Protein AF-A0AAV1YJU7-F1 (afdb_monomer)

Secondary structure (DSSP, 8-state):
-PPPPTT--HHHHHHHHHHHHHHHHHHH-GGG--EEEE-SSBTTTTSBPPPTTHHHHHHHHHHHTTPEEEE-----

Foldseek 3Di:
DPDDDVPDALVNVLLVVLVVVLVVCVVVDLVVAAADEDECFDAVVPRHHRGPCNVVSNVVSCVVSVHYYHHDPPHD

pLDDT: mean 92.05, std 11.19, range [48.75, 98.69]

Nearest PDB structures (foldseek):
  5ghg-assembly1_B  TM=9.811E-01  e=1.211E-08  Brucella anthropi ATCC 49188
  5ghg-assembly1_A  TM=9.799E-01  e=1.692E-08  Brucella anthropi ATCC 49188
  5ghf-assembly1_A  TM=9.802E-01  e=2.702E-08  Brucella anthropi ATCC 49188
  6tb1-assembly1_A  TM=9.863E-01  e=1.259E-07  Pseudomonas sp.
  6tb0-assembly1_A  TM=9.842E-01  e=1.439E-07  Pseudomonas sp.

Radius of gyration: 13.07 Å; Cα contacts (8 Å, |Δi|>4): 73; chains: 1; bounding box: 27×25×33 Å

Mean predicted aligned error: 4.07 Å

InterPro domains:
  IPR005814 Aminotransferase class-III [PF00202] (8-74)
  IPR015421 Pyridoxal phosphate-dependent transferase, major domain [G3DSA:3.40.640.10] (6-75)
  IPR015424 Pyridoxal phosphate-dependent transferase [SSF53383] (7-75)

Organism: Lupinus luteus (NCBI:txid3873)

Sequence (76 aa):
MLKNIAGETEEEYSTRLANNLEELIVKEGPDTIAAFIAEPVTGAGGVIPPPATYFEKIQAVLKKYDILFVADEVFP

Solvent-accessible surface area (backbone atoms only — not comparable to full-atom values): 4613 Å² total; per-residue (Å²): 130,87,74,81,58,93,89,61,48,49,54,57,49,24,50,52,53,32,50,52,50,48,53,49,39,62,71,71,37,49,94,73,51,70,65,48,77,46,52,81,48,36,51,97,82,69,65,42,71,66,50,52,65,29,69,63,44,42,50,56,52,31,60,75,59,74,28,42,81,42,77,46,80,82,79,126

Structure (mmCIF, N/CA/C/O backbone):
data_AF-A0AAV1YJU7-F1
#
_entry.id   AF-A0AAV1YJU7-F1
#
loop_
_atom_site.group_PDB
_atom_site.id
_atom_site.type_symbol
_atom_site.label_atom_id
_atom_site.label_alt_id
_atom_site.label_comp_id
_atom_site.label_asym_id
_atom_site.label_entity_id
_atom_site.label_seq_id
_atom_site.pdbx_PDB_ins_code
_atom_site.Cartn_x
_atom_site.Cartn_y
_atom_site.Cartn_z
_atom_site.occupancy
_atom_site.B_iso_or_equiv
_atom_site.auth_seq_id
_atom_site.auth_comp_id
_atom_site.auth_asym_id
_atom_site.auth_atom_id
_atom_site.pdbx_PDB_model_num
ATOM 1 N N . MET A 1 1 ? -4.108 11.154 -11.645 1.00 48.75 1 MET A N 1
ATOM 2 C CA . MET A 1 1 ? -2.826 10.431 -11.514 1.00 48.75 1 MET A CA 1
ATOM 3 C C . MET A 1 1 ? -1.782 11.400 -10.994 1.00 48.75 1 MET A C 1
ATOM 5 O O . MET A 1 1 ? -1.680 12.498 -11.536 1.00 48.75 1 MET A O 1
ATOM 9 N N . LEU A 1 2 ? -1.067 11.041 -9.926 1.00 55.00 2 LEU A N 1
ATOM 10 C CA . LEU A 1 2 ? 0.085 11.817 -9.470 1.00 55.00 2 LEU A CA 1
ATOM 11 C C . LEU A 1 2 ? 1.125 11.782 -10.595 1.00 55.00 2 LEU A C 1
ATOM 13 O O . LEU A 1 2 ? 1.500 10.707 -11.045 1.00 55.00 2 LEU A O 1
ATOM 17 N N . LYS A 1 3 ? 1.521 12.948 -11.110 1.00 60.28 3 LYS A N 1
ATOM 18 C CA . LYS A 1 3 ? 2.589 13.019 -12.112 1.00 60.28 3 LYS A CA 1
ATOM 19 C C . LYS A 1 3 ? 3.898 12.615 -11.431 1.00 60.28 3 LYS A C 1
ATOM 21 O O . LYS A 1 3 ? 4.155 13.077 -10.320 1.00 60.28 3 LYS A O 1
ATOM 26 N N . ASN A 1 4 ? 4.693 11.769 -12.083 1.00 65.19 4 ASN A N 1
ATOM 27 C CA . ASN A 1 4 ? 6.044 11.455 -11.619 1.00 65.19 4 ASN A CA 1
ATOM 28 C C . ASN A 1 4 ? 6.830 12.757 -11.453 1.00 65.19 4 ASN A C 1
ATOM 30 O O . ASN A 1 4 ? 6.740 13.657 -12.298 1.00 65.19 4 ASN A O 1
ATOM 34 N N . ILE A 1 5 ? 7.572 12.865 -10.354 1.00 84.31 5 ILE A N 1
ATOM 35 C CA . ILE A 1 5 ? 8.499 13.978 -10.165 1.00 84.31 5 ILE A CA 1
ATOM 36 C C . ILE A 1 5 ? 9.670 13.748 -11.131 1.00 84.31 5 ILE A C 1
ATOM 38 O O . ILE A 1 5 ? 10.106 12.617 -11.341 1.00 84.31 5 ILE A O 1
ATOM 42 N N . ALA A 1 6 ? 10.155 14.805 -11.785 1.00 84.06 6 ALA A N 1
ATOM 43 C CA . ALA A 1 6 ? 11.242 14.669 -12.751 1.00 84.06 6 ALA A CA 1
ATOM 44 C C . ALA A 1 6 ? 12.503 14.104 -12.069 1.00 84.06 6 ALA A C 1
ATOM 46 O O . ALA A 1 6 ? 13.014 14.709 -11.130 1.00 84.06 6 ALA A O 1
ATOM 47 N N . GLY A 1 7 ? 12.995 12.962 -12.560 1.00 88.44 7 GLY A N 1
ATOM 48 C CA . GLY A 1 7 ? 14.165 12.263 -12.014 1.00 88.44 7 GLY A CA 1
ATOM 49 C C . GLY A 1 7 ? 13.869 11.238 -10.912 1.00 88.44 7 GLY A C 1
ATOM 50 O O . GLY A 1 7 ? 14.803 10.594 -10.454 1.00 88.44 7 GLY A O 1
ATOM 51 N N . GLU A 1 8 ? 12.607 11.065 -10.513 1.00 93.06 8 GLU A N 1
ATOM 52 C CA . GLU A 1 8 ? 12.189 10.062 -9.524 1.00 93.06 8 GLU A CA 1
ATOM 53 C C . GLU A 1 8 ? 12.266 8.643 -10.110 1.00 93.06 8 GLU A C 1
ATOM 55 O O . GLU A 1 8 ? 11.755 8.374 -11.202 1.00 93.06 8 GLU A O 1
ATOM 60 N N . THR A 1 9 ? 12.904 7.731 -9.380 1.00 94.94 9 THR A N 1
ATOM 61 C CA . THR A 1 9 ? 12.930 6.297 -9.697 1.00 94.94 9 THR A CA 1
ATOM 62 C C . THR A 1 9 ? 11.584 5.637 -9.382 1.00 94.94 9 THR A C 1
ATOM 64 O O . THR A 1 9 ? 10.795 6.144 -8.585 1.00 94.94 9 THR A O 1
ATOM 67 N N . GLU A 1 10 ? 11.304 4.464 -9.961 1.00 93.00 10 GLU A N 1
ATOM 68 C CA . GLU A 1 10 ? 10.062 3.739 -9.643 1.00 93.00 10 GLU A CA 1
ATOM 69 C C . GLU A 1 10 ? 9.958 3.355 -8.161 1.00 93.00 10 GLU A C 1
ATOM 71 O O . GLU A 1 10 ? 8.871 3.387 -7.587 1.00 93.00 10 GLU A O 1
ATOM 76 N N . GLU A 1 11 ? 11.080 3.028 -7.519 1.00 95.50 11 GLU A N 1
ATOM 77 C 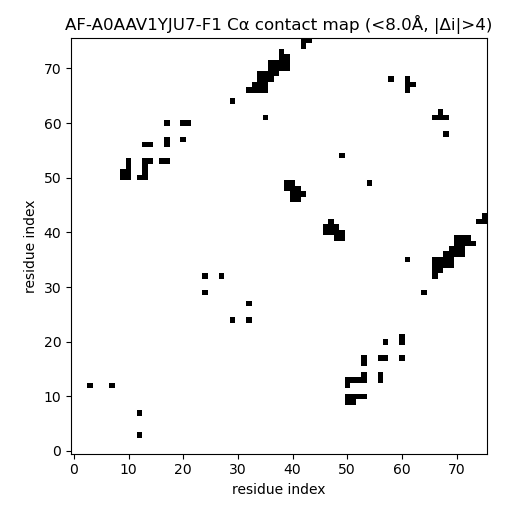CA . GLU A 1 11 ? 11.091 2.694 -6.097 1.00 95.50 11 GLU A CA 1
ATOM 78 C C . GLU A 1 11 ? 10.793 3.908 -5.216 1.00 95.50 11 GLU A C 1
ATOM 80 O O . GLU A 1 11 ? 10.028 3.781 -4.256 1.00 95.50 11 GLU A O 1
ATOM 85 N N . GLU A 1 12 ? 11.365 5.075 -5.529 1.00 95.69 12 GLU A N 1
ATOM 86 C CA . GLU A 1 12 ? 11.056 6.338 -4.846 1.00 95.69 12 GLU A CA 1
ATOM 87 C C . GLU A 1 12 ? 9.590 6.714 -5.043 1.00 95.69 12 GLU A C 1
ATOM 89 O O . GLU A 1 12 ? 8.913 7.072 -4.075 1.00 95.69 12 GLU A O 1
ATOM 94 N N . TYR A 1 13 ? 9.072 6.526 -6.259 1.00 95.12 13 TYR A N 1
ATOM 95 C CA . TYR A 1 13 ? 7.663 6.739 -6.544 1.00 95.12 13 TYR A CA 1
ATOM 96 C C . TYR A 1 13 ? 6.773 5.829 -5.689 1.00 95.12 13 TYR A C 1
ATOM 98 O O . TYR A 1 13 ? 5.860 6.314 -5.019 1.00 95.12 13 TYR A O 1
ATOM 106 N N . SER A 1 14 ? 7.077 4.530 -5.615 1.00 96.50 14 SER A N 1
ATOM 107 C CA . SER A 1 14 ? 6.371 3.586 -4.741 1.00 96.50 14 SER A CA 1
ATOM 108 C C . SER A 1 14 ? 6.466 3.960 -3.257 1.00 96.50 14 SER A C 1
ATOM 110 O O . SER A 1 14 ? 5.469 3.849 -2.544 1.00 96.50 14 SER A O 1
ATOM 112 N N . THR A 1 15 ? 7.619 4.450 -2.780 1.00 97.25 15 THR A N 1
ATOM 113 C CA . THR A 1 15 ? 7.755 4.982 -1.407 1.00 97.25 15 THR A CA 1
ATOM 114 C C . THR A 1 15 ? 6.812 6.156 -1.183 1.00 97.25 15 THR A C 1
ATOM 116 O O . THR A 1 15 ? 6.095 6.192 -0.187 1.00 97.25 15 THR A O 1
ATOM 119 N N . ARG A 1 16 ? 6.769 7.108 -2.118 1.00 96.44 16 ARG A N 1
ATOM 120 C CA . ARG A 1 16 ? 5.895 8.277 -2.014 1.00 96.44 16 ARG A CA 1
ATOM 121 C C . ARG A 1 16 ? 4.420 7.885 -2.009 1.00 96.44 16 ARG A C 1
ATOM 123 O O . ARG A 1 16 ? 3.650 8.449 -1.240 1.00 96.44 16 ARG A O 1
ATOM 130 N N . LEU A 1 17 ? 4.017 6.911 -2.826 1.00 96.81 17 LEU A N 1
ATOM 131 C CA . LEU A 1 17 ? 2.644 6.397 -2.818 1.00 96.81 17 LEU A CA 1
ATOM 132 C C . LEU A 1 17 ? 2.282 5.721 -1.490 1.00 96.81 17 LEU A C 1
ATOM 134 O O . LEU A 1 17 ? 1.184 5.947 -0.987 1.00 96.81 17 LEU A O 1
ATOM 138 N N . ALA A 1 18 ? 3.194 4.939 -0.908 1.00 98.31 18 ALA A N 1
ATOM 139 C CA . ALA A 1 18 ? 2.990 4.324 0.402 1.00 98.31 18 ALA A CA 1
ATOM 140 C C . ALA A 1 18 ? 2.869 5.374 1.520 1.00 98.31 18 ALA A C 1
ATOM 142 O O . ALA A 1 18 ? 1.948 5.291 2.329 1.00 98.31 18 ALA A O 1
ATOM 143 N N . ASN A 1 19 ? 3.718 6.409 1.507 1.00 98.25 19 ASN A N 1
ATOM 144 C CA . ASN A 1 19 ? 3.630 7.521 2.459 1.00 98.25 19 ASN A CA 1
ATOM 145 C C . ASN A 1 19 ? 2.299 8.272 2.321 1.00 98.25 19 ASN A C 1
ATOM 147 O O . ASN A 1 19 ? 1.638 8.537 3.317 1.00 98.25 19 ASN A O 1
ATOM 151 N N . ASN A 1 20 ? 1.862 8.550 1.089 1.00 97.94 20 ASN A N 1
ATOM 152 C CA . ASN A 1 20 ? 0.572 9.196 0.842 1.00 97.94 20 ASN A CA 1
ATOM 153 C C . ASN A 1 20 ? -0.606 8.352 1.360 1.00 97.94 20 ASN A C 1
ATOM 155 O O . ASN A 1 20 ? -1.574 8.903 1.882 1.00 97.94 20 ASN A O 1
ATOM 159 N N . LEU A 1 21 ? -0.544 7.024 1.199 1.00 98.50 21 LEU A N 1
ATOM 160 C CA . LEU A 1 21 ? -1.549 6.112 1.747 1.00 98.50 21 LEU A CA 1
ATOM 161 C C . LEU A 1 21 ? -1.562 6.173 3.279 1.00 98.50 21 LEU A C 1
ATOM 163 O O . LEU A 1 21 ? -2.630 6.275 3.873 1.00 98.50 21 LEU A O 1
ATOM 167 N N . GLU A 1 22 ? -0.394 6.138 3.915 1.00 98.62 22 GLU A N 1
ATOM 168 C CA . GLU A 1 22 ? -0.275 6.222 5.371 1.00 98.62 22 GLU A CA 1
ATOM 169 C C . GLU A 1 22 ? -0.782 7.563 5.920 1.00 98.62 22 GLU A C 1
ATOM 171 O O . GLU A 1 22 ? -1.553 7.583 6.879 1.00 98.62 22 GLU A O 1
ATOM 176 N N . GLU A 1 23 ? -0.423 8.680 5.282 1.00 98.69 23 GLU A N 1
ATOM 177 C CA . GLU A 1 23 ? -0.942 10.008 5.622 1.00 98.69 23 GLU A CA 1
ATOM 178 C C . GLU A 1 23 ? -2.471 10.051 5.541 1.00 98.69 23 GLU A C 1
ATOM 180 O O . GLU A 1 23 ? -3.122 10.606 6.429 1.00 98.69 23 GLU A O 1
ATOM 185 N N . LEU A 1 24 ? -3.056 9.432 4.508 1.00 98.56 24 LEU A N 1
ATOM 186 C CA . LEU A 1 24 ? -4.505 9.338 4.360 1.00 98.56 24 LEU A CA 1
ATOM 187 C C . LEU A 1 24 ? -5.133 8.474 5.461 1.00 98.56 24 LEU A C 1
ATOM 189 O O . LEU A 1 24 ? -6.111 8.899 6.068 1.00 98.56 24 LEU A O 1
ATOM 193 N N . ILE A 1 25 ? -4.557 7.308 5.765 1.00 98.69 25 ILE A N 1
ATOM 194 C CA . ILE A 1 25 ? -5.032 6.425 6.843 1.00 98.69 25 ILE A CA 1
ATOM 195 C C . ILE A 1 25 ? -5.033 7.157 8.189 1.00 98.69 25 ILE A C 1
ATOM 197 O O . ILE A 1 25 ? -6.022 7.122 8.919 1.00 98.69 25 ILE A O 1
ATOM 201 N N . VAL A 1 26 ? -3.943 7.858 8.517 1.00 98.56 26 VAL A N 1
ATOM 202 C CA . VAL A 1 26 ? -3.833 8.627 9.765 1.00 98.56 26 VAL A CA 1
ATOM 203 C C . VAL A 1 26 ? -4.844 9.769 9.801 1.00 98.56 26 VAL A C 1
ATOM 205 O O . VAL A 1 26 ? -5.448 10.017 10.843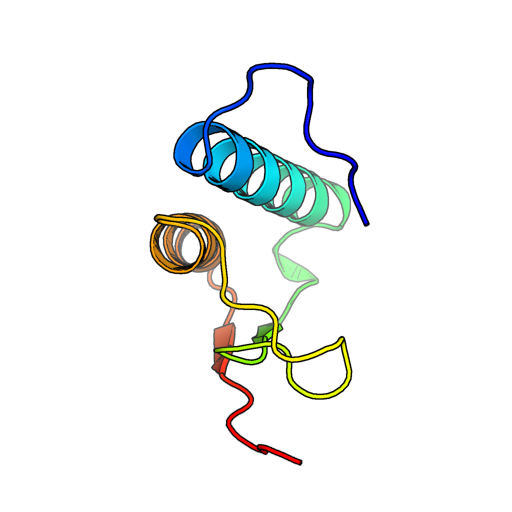 1.00 98.56 26 VAL A O 1
ATOM 208 N N . LYS A 1 27 ? -5.040 10.457 8.673 1.00 98.56 27 LYS A N 1
ATOM 209 C CA . LYS A 1 27 ? -5.976 11.576 8.565 1.00 98.56 27 LYS A CA 1
ATOM 210 C C . LYS A 1 27 ? -7.431 11.146 8.763 1.00 98.56 27 LYS A C 1
ATOM 212 O O . LYS A 1 27 ? -8.161 11.845 9.460 1.00 98.56 27 LYS A O 1
ATOM 217 N N . GLU A 1 28 ? -7.850 10.044 8.145 1.00 98.44 28 GLU A N 1
ATOM 218 C CA . GLU A 1 28 ? -9.226 9.537 8.262 1.00 98.44 28 GLU A CA 1
ATOM 219 C C . GLU A 1 28 ? -9.457 8.788 9.590 1.00 98.44 28 GLU A C 1
ATOM 221 O O . GLU A 1 28 ? -10.588 8.672 10.056 1.00 98.44 28 GLU A O 1
ATOM 226 N N . GLY A 1 29 ? -8.381 8.345 10.248 1.00 98.31 29 GLY A N 1
ATOM 227 C CA . GLY A 1 29 ? -8.427 7.558 11.476 1.00 98.31 29 GLY A CA 1
ATOM 228 C C . GLY A 1 29 ? -8.410 6.059 11.153 1.00 98.31 29 GLY A C 1
ATOM 229 O O . GLY A 1 29 ? -9.370 5.572 10.554 1.00 98.31 29 GLY A O 1
ATOM 230 N N . PRO A 1 30 ? -7.376 5.300 1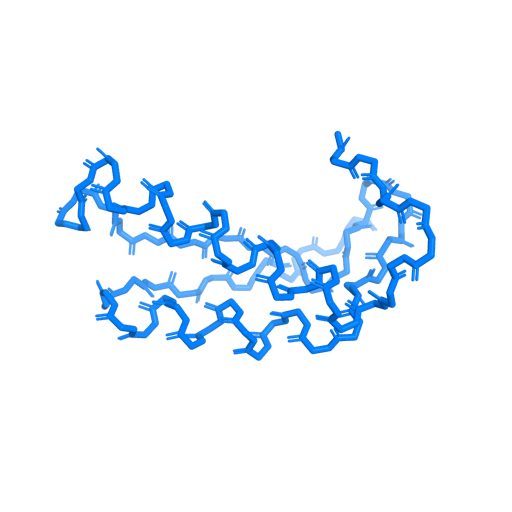1.567 1.00 97.81 30 PRO A N 1
ATOM 231 C CA . PRO A 1 30 ? -7.214 3.891 11.190 1.00 97.81 30 PRO A CA 1
ATOM 232 C C . PRO A 1 30 ? -8.426 3.006 11.506 1.00 97.81 30 PRO A C 1
ATOM 234 O O . PRO A 1 30 ? -8.824 2.196 10.676 1.00 97.81 30 PRO A O 1
ATOM 237 N N . ASP A 1 31 ? -9.078 3.238 12.648 1.00 97.88 31 ASP A N 1
ATOM 238 C CA . ASP A 1 31 ? -10.244 2.468 13.108 1.00 97.88 31 ASP A CA 1
ATOM 239 C C . ASP A 1 31 ? -11.502 2.665 12.236 1.00 97.88 31 ASP A C 1
ATOM 241 O O . ASP A 1 31 ? -12.525 2.012 12.446 1.00 97.88 31 ASP A O 1
ATOM 245 N N . THR A 1 32 ? -11.458 3.585 11.267 1.00 98.38 32 THR A N 1
ATOM 246 C CA . 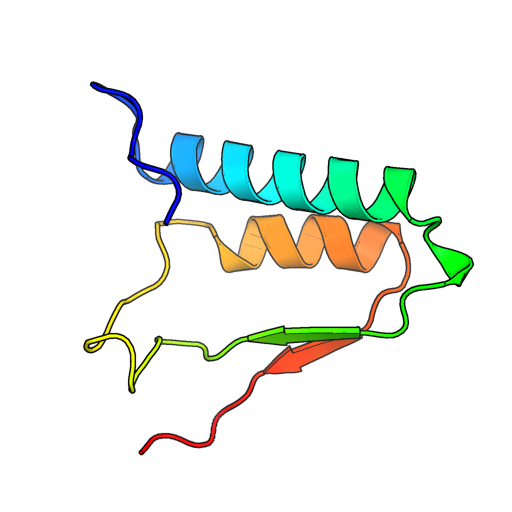THR A 1 32 ? -12.562 3.862 10.336 1.00 98.38 32 THR A CA 1
ATOM 247 C C . THR A 1 32 ? -12.413 3.140 8.993 1.00 98.38 32 THR A C 1
ATOM 249 O O . THR A 1 32 ? -13.351 3.141 8.193 1.00 98.38 32 THR A O 1
ATOM 252 N N . ILE A 1 33 ? -11.263 2.504 8.733 1.00 98.50 33 ILE A N 1
ATOM 253 C CA . ILE A 1 33 ? -10.928 1.904 7.438 1.00 98.50 33 ILE A CA 1
ATOM 254 C C . ILE A 1 33 ? -10.887 0.382 7.566 1.00 98.50 33 ILE A C 1
ATOM 256 O O . ILE A 1 33 ? -10.020 -0.175 8.227 1.00 98.50 33 ILE A O 1
ATOM 260 N N . ALA A 1 34 ? -11.796 -0.308 6.876 1.00 98.31 34 ALA A N 1
ATOM 261 C CA . ALA A 1 34 ? -11.859 -1.770 6.920 1.00 98.31 34 ALA A CA 1
ATOM 262 C C . ALA A 1 34 ? -10.898 -2.460 5.934 1.00 98.31 34 ALA A C 1
ATOM 264 O O . ALA A 1 34 ? -10.322 -3.503 6.246 1.00 98.31 34 ALA A O 1
ATOM 265 N N . ALA A 1 35 ? -10.759 -1.921 4.718 1.00 98.44 35 ALA A N 1
ATOM 266 C CA . ALA A 1 35 ? -10.036 -2.588 3.640 1.00 98.44 35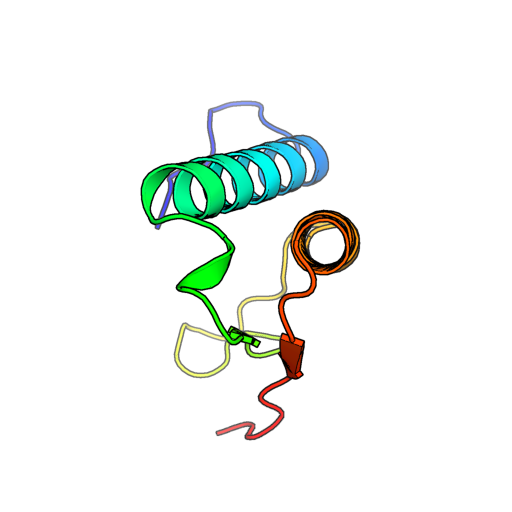 ALA A CA 1
ATOM 267 C C . ALA A 1 35 ? -9.477 -1.612 2.598 1.00 98.44 35 ALA A C 1
ATOM 269 O O . ALA A 1 35 ? -10.016 -0.528 2.373 1.00 98.44 35 ALA A O 1
ATOM 270 N N . PHE A 1 36 ? -8.436 -2.065 1.911 1.00 98.62 36 PHE A N 1
ATOM 271 C CA . PHE A 1 36 ? -7.896 -1.507 0.682 1.00 98.62 36 PHE A CA 1
ATOM 272 C C . PHE A 1 36 ? -8.094 -2.525 -0.443 1.00 98.62 36 PHE A C 1
ATOM 274 O O . PHE A 1 36 ? -7.779 -3.703 -0.273 1.00 98.62 36 PHE A O 1
ATOM 281 N N . ILE A 1 37 ? -8.587 -2.070 -1.593 1.00 97.25 37 ILE A N 1
ATOM 282 C CA . ILE A 1 37 ? -8.821 -2.900 -2.779 1.00 97.25 37 ILE A CA 1
ATOM 283 C C . ILE A 1 37 ? -7.953 -2.421 -3.943 1.00 97.25 37 ILE A C 1
ATOM 285 O O . ILE A 1 37 ? -7.847 -1.216 -4.175 1.00 97.25 37 ILE A O 1
ATOM 289 N N . ALA A 1 38 ? -7.333 -3.353 -4.669 1.00 95.31 38 ALA A N 1
ATOM 290 C CA . ALA A 1 38 ? -6.574 -3.041 -5.877 1.00 95.31 38 ALA A CA 1
ATOM 291 C C . ALA A 1 38 ? -6.538 -4.200 -6.879 1.00 95.31 38 ALA A C 1
ATOM 293 O O . ALA A 1 38 ? -6.401 -5.362 -6.497 1.00 95.31 38 ALA A O 1
ATOM 294 N N . GLU A 1 39 ? -6.568 -3.853 -8.166 1.00 94.88 39 GLU A N 1
ATOM 295 C CA . GLU A 1 39 ? -6.215 -4.760 -9.262 1.00 94.88 39 GLU A CA 1
ATOM 296 C C . GLU A 1 39 ? -4.688 -4.995 -9.276 1.00 94.88 39 GLU A C 1
ATOM 298 O O . GLU A 1 39 ? -3.933 -4.019 -9.181 1.00 94.88 39 GLU A O 1
ATOM 303 N N . PRO A 1 40 ? -4.191 -6.239 -9.445 1.00 92.94 40 PRO A N 1
ATOM 304 C CA . PRO A 1 40 ? -2.754 -6.510 -9.575 1.00 92.94 40 PRO A CA 1
ATOM 305 C C . PRO A 1 40 ? -2.101 -5.797 -10.765 1.00 92.94 40 PRO A C 1
ATOM 307 O O . PRO A 1 40 ? -0.937 -5.409 -10.702 1.00 92.94 40 PRO A O 1
ATOM 310 N N . VAL A 1 41 ? -2.858 -5.630 -11.849 1.00 91.31 41 VAL A N 1
ATOM 311 C CA . VAL A 1 41 ? -2.525 -4.833 -13.033 1.00 91.31 41 VAL A CA 1
ATOM 312 C C . VAL A 1 41 ? -3.798 -4.102 -13.410 1.00 91.31 41 VAL A C 1
ATOM 314 O O . VAL A 1 41 ? -4.816 -4.751 -13.623 1.00 91.31 41 VAL A O 1
ATOM 317 N N . THR A 1 42 ? -3.755 -2.775 -13.508 1.00 87.31 42 THR A N 1
ATOM 318 C CA . THR A 1 42 ? -4.969 -2.007 -13.801 1.00 87.31 42 THR A CA 1
ATOM 319 C C . THR A 1 42 ? -5.387 -2.213 -15.258 1.00 87.31 42 THR A C 1
ATOM 321 O O . THR A 1 42 ? -4.725 -1.703 -16.165 1.00 87.31 42 THR A O 1
ATOM 324 N N . GLY A 1 43 ? -6.480 -2.943 -15.490 1.00 79.19 43 GLY A N 1
ATOM 325 C CA . GLY A 1 43 ? -6.971 -3.325 -16.815 1.00 79.19 43 GLY A CA 1
ATOM 326 C C . GLY A 1 43 ? -7.633 -2.158 -17.545 1.00 79.19 43 GLY A C 1
ATOM 327 O O . GLY A 1 43 ? -7.062 -1.603 -18.487 1.00 79.19 43 GLY A O 1
ATOM 328 N N . ALA A 1 44 ? -8.806 -1.725 -17.066 1.00 75.00 44 ALA A N 1
ATOM 329 C CA . ALA A 1 44 ? -9.613 -0.663 -17.687 1.00 75.00 44 ALA A CA 1
ATOM 330 C C . ALA A 1 44 ? -8.895 0.701 -17.770 1.00 75.00 44 ALA A C 1
ATOM 332 O O . ALA A 1 44 ? -9.268 1.565 -18.563 1.00 75.00 44 ALA A O 1
ATOM 333 N N . GLY A 1 45 ? -7.841 0.889 -16.972 1.00 71.00 45 GLY A N 1
ATOM 334 C CA . GLY A 1 45 ? -6.970 2.065 -17.003 1.00 71.00 45 GLY A CA 1
ATOM 335 C C . GLY A 1 45 ? -5.939 2.076 -18.137 1.00 71.00 45 GLY A C 1
ATOM 336 O O . GLY A 1 45 ? -5.269 3.093 -18.305 1.00 71.00 45 GLY A O 1
ATOM 337 N N . GLY A 1 46 ? -5.814 0.992 -18.912 1.00 82.31 46 GLY A N 1
ATOM 338 C CA . GLY A 1 46 ? -4.882 0.886 -20.040 1.00 82.31 46 GLY A CA 1
ATOM 339 C C . GLY A 1 46 ? -3.770 -0.148 -19.864 1.00 82.31 46 GLY A C 1
AT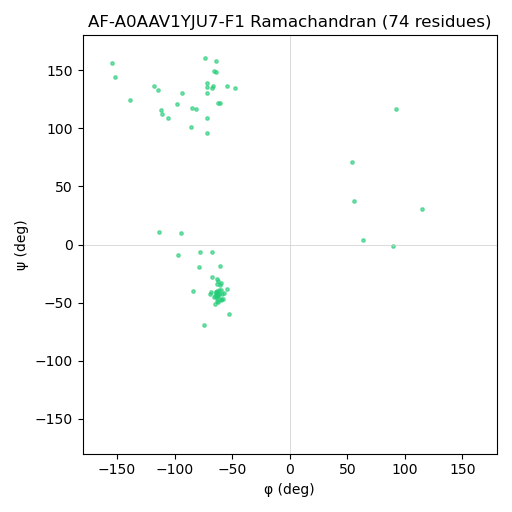OM 340 O O . GLY A 1 46 ? -2.687 0.064 -20.400 1.00 82.31 46 GLY A O 1
ATOM 341 N N . VAL A 1 47 ? -4.026 -1.241 -19.131 1.00 84.94 47 VAL A N 1
ATOM 342 C CA . VAL A 1 47 ? -3.048 -2.304 -18.817 1.00 84.94 47 VAL A CA 1
ATOM 343 C C . VAL A 1 47 ? -1.790 -1.714 -18.180 1.00 84.94 47 VAL A C 1
ATOM 345 O O . VAL A 1 47 ? -0.726 -1.636 -18.791 1.00 84.94 47 VAL A O 1
ATOM 348 N N . ILE A 1 48 ? -1.934 -1.249 -16.941 1.00 88.81 48 ILE A N 1
ATOM 349 C CA . ILE A 1 48 ? -0.883 -0.537 -16.210 1.00 88.81 48 ILE A CA 1
ATOM 350 C C . ILE A 1 48 ? -0.300 -1.466 -15.138 1.00 88.81 48 ILE A C 1
ATOM 352 O O . ILE A 1 48 ? -0.978 -1.737 -14.142 1.00 88.81 48 ILE A O 1
ATOM 356 N N . PRO A 1 49 ? 0.942 -1.956 -15.308 1.00 92.31 49 PRO A N 1
ATOM 357 C CA . PRO A 1 49 ? 1.651 -2.648 -14.243 1.00 92.31 49 PRO A CA 1
ATOM 358 C C . PRO A 1 49 ? 1.932 -1.700 -13.069 1.00 92.31 49 PRO A C 1
ATOM 360 O O . PRO A 1 49 ? 2.156 -0.503 -13.283 1.00 92.31 49 PRO A O 1
ATOM 363 N N . PRO A 1 50 ? 1.960 -2.211 -11.831 1.00 93.88 50 PRO A N 1
ATOM 364 C CA . PRO A 1 50 ? 2.380 -1.421 -10.685 1.00 93.88 50 PRO A CA 1
ATOM 365 C C . PRO A 1 50 ? 3.871 -1.050 -10.813 1.00 93.88 50 PRO A C 1
ATOM 367 O O . PRO A 1 50 ? 4.646 -1.836 -11.363 1.00 93.88 50 PRO A O 1
ATOM 370 N N . PRO A 1 51 ? 4.304 0.107 -10.278 1.00 94.38 51 PRO A N 1
ATOM 371 C CA . PRO A 1 51 ? 5.723 0.445 -10.225 1.00 94.38 51 PRO A CA 1
ATOM 372 C C . PRO A 1 51 ? 6.494 -0.537 -9.331 1.00 94.38 51 PRO A C 1
ATOM 374 O O . PRO A 1 51 ? 5.918 -1.174 -8.438 1.00 94.38 51 PRO A O 1
ATOM 377 N N . ALA A 1 52 ? 7.809 -0.644 -9.538 1.00 95.00 52 ALA A N 1
ATOM 378 C CA . ALA A 1 52 ? 8.671 -1.507 -8.734 1.00 95.00 52 ALA A CA 1
ATOM 379 C C . ALA A 1 52 ? 8.422 -1.335 -7.223 1.00 95.00 52 ALA A C 1
ATOM 381 O O . ALA A 1 52 ? 8.330 -0.215 -6.714 1.00 95.00 52 ALA A O 1
ATOM 382 N N . THR A 1 53 ? 8.334 -2.450 -6.489 1.00 97.31 53 THR A N 1
ATOM 383 C CA . THR A 1 53 ? 8.111 -2.531 -5.024 1.00 97.31 53 THR A CA 1
ATOM 384 C C . THR A 1 53 ? 6.770 -1.991 -4.496 1.00 97.31 53 THR A C 1
ATOM 386 O O . THR A 1 53 ? 6.554 -2.004 -3.285 1.00 97.31 53 THR A O 1
ATOM 389 N N . TYR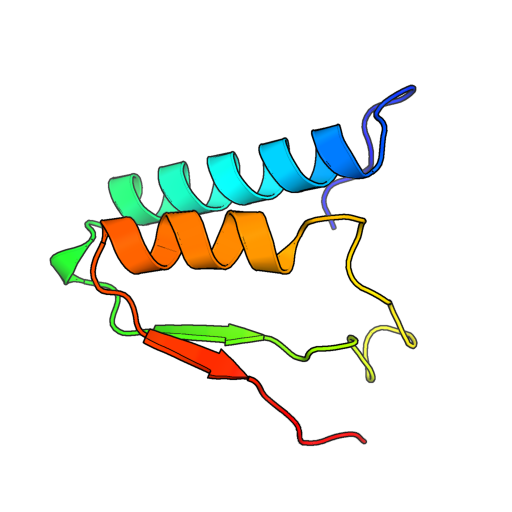 A 1 54 ? 5.836 -1.558 -5.354 1.00 97.75 54 TYR A N 1
ATOM 390 C CA . TYR A 1 54 ? 4.571 -0.940 -4.928 1.00 97.75 54 TYR A CA 1
ATOM 391 C C . TYR A 1 54 ? 3.788 -1.783 -3.912 1.00 97.75 54 TYR A C 1
ATOM 393 O O . TYR A 1 54 ? 3.574 -1.347 -2.784 1.00 97.75 54 TYR A O 1
ATOM 401 N N . PHE A 1 55 ? 3.399 -3.010 -4.273 1.00 98.00 55 PHE A N 1
ATOM 402 C CA . PHE A 1 55 ? 2.570 -3.845 -3.398 1.00 98.00 55 PHE A CA 1
ATOM 403 C C . PHE A 1 55 ? 3.282 -4.299 -2.125 1.00 98.00 55 PHE A C 1
ATOM 405 O O . PHE A 1 55 ? 2.615 -4.519 -1.118 1.00 98.00 55 PHE A O 1
ATOM 412 N N . GLU A 1 56 ? 4.610 -4.424 -2.139 1.00 98.25 56 GLU A N 1
ATOM 413 C CA . GLU A 1 56 ? 5.386 -4.699 -0.926 1.00 98.25 56 GLU A CA 1
ATOM 414 C C . GLU A 1 56 ? 5.233 -3.544 0.071 1.00 98.25 56 GLU A C 1
ATOM 416 O O . GLU A 1 56 ? 4.874 -3.754 1.231 1.00 98.25 56 GLU A O 1
ATOM 421 N N . LYS A 1 57 ? 5.415 -2.307 -0.407 1.00 98.38 57 LYS A N 1
ATOM 422 C CA . LYS A 1 57 ? 5.316 -1.100 0.420 1.00 98.38 57 LYS A CA 1
ATOM 423 C C . LYS A 1 57 ? 3.883 -0.830 0.880 1.00 98.38 57 LYS A C 1
ATOM 425 O O . LYS A 1 57 ? 3.676 -0.512 2.047 1.00 98.38 57 LYS A O 1
ATOM 430 N N . ILE A 1 58 ? 2.891 -1.014 0.007 1.00 98.44 58 ILE A N 1
ATOM 431 C CA . ILE A 1 58 ? 1.472 -0.855 0.361 1.00 98.44 58 ILE A CA 1
ATOM 432 C C . ILE A 1 58 ? 1.064 -1.869 1.430 1.00 98.44 58 ILE A C 1
ATOM 434 O O . ILE A 1 58 ? 0.512 -1.480 2.456 1.00 98.44 58 ILE A O 1
ATOM 438 N N . GLN A 1 59 ? 1.382 -3.155 1.255 1.00 98.56 59 GLN A N 1
ATOM 439 C CA . GLN A 1 59 ? 1.033 -4.176 2.248 1.00 98.56 59 GLN A CA 1
ATOM 440 C C . GLN A 1 59 ? 1.721 -3.940 3.599 1.00 98.56 59 GLN A C 1
ATOM 442 O O . GLN A 1 59 ? 1.114 -4.208 4.637 1.00 98.56 59 GLN A O 1
ATOM 447 N N . ALA A 1 60 ? 2.947 -3.402 3.614 1.00 98.69 60 ALA A N 1
ATOM 448 C CA . ALA A 1 60 ? 3.617 -3.015 4.855 1.00 98.69 60 ALA A CA 1
ATOM 449 C C . ALA A 1 60 ? 2.837 -1.930 5.622 1.00 98.69 60 ALA A C 1
ATOM 451 O O . ALA A 1 60 ? 2.675 -2.046 6.839 1.00 98.69 60 ALA A O 1
ATOM 452 N N . VAL A 1 61 ? 2.304 -0.922 4.918 1.00 98.69 61 VAL A N 1
ATOM 453 C CA . VAL A 1 61 ? 1.449 0.123 5.506 1.00 98.69 61 VAL A CA 1
ATOM 454 C C . VAL A 1 61 ? 0.137 -0.472 6.019 1.00 98.69 61 VAL A C 1
ATOM 456 O O . VAL A 1 61 ? -0.204 -0.276 7.180 1.00 98.69 61 VAL A O 1
ATOM 459 N N . LEU A 1 62 ? -0.582 -1.242 5.199 1.00 98.69 62 LEU A N 1
ATOM 460 C CA . LEU A 1 62 ? -1.877 -1.822 5.585 1.00 98.69 62 LEU A CA 1
ATOM 461 C C . LEU A 1 62 ? -1.760 -2.714 6.829 1.00 98.69 62 LEU A C 1
ATOM 463 O O . LEU A 1 62 ? -2.554 -2.593 7.761 1.00 98.69 62 LEU A O 1
ATOM 467 N N . LYS A 1 63 ? -0.710 -3.544 6.892 1.00 98.62 63 LYS A N 1
ATOM 468 C CA . LYS A 1 63 ? -0.435 -4.425 8.034 1.00 98.62 63 LYS A CA 1
ATOM 469 C C . LYS A 1 63 ? -0.170 -3.657 9.332 1.00 98.62 63 LYS A C 1
ATOM 471 O O . LYS A 1 63 ? -0.493 -4.163 10.402 1.00 98.62 63 LYS A O 1
ATOM 476 N N . LYS A 1 64 ? 0.410 -2.454 9.261 1.00 98.50 64 LYS A N 1
ATOM 477 C CA . 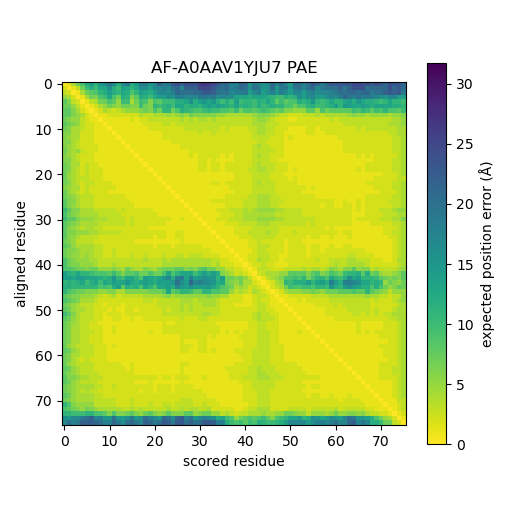LYS A 1 64 ? 0.650 -1.602 10.439 1.00 98.50 64 LYS A CA 1
ATOM 478 C C . LYS A 1 64 ? -0.654 -1.167 11.118 1.00 98.50 64 LYS A C 1
ATOM 480 O O . LYS A 1 64 ? -0.652 -0.956 12.328 1.00 98.50 64 LYS A O 1
ATOM 485 N N . TYR A 1 65 ? -1.734 -1.047 10.350 1.00 98.50 65 TYR A N 1
ATOM 486 C CA . TYR A 1 65 ? -3.027 -0.528 10.798 1.00 98.50 65 TYR A CA 1
ATOM 487 C C . TYR A 1 65 ? -4.145 -1.582 10.805 1.00 98.50 65 TYR A C 1
ATOM 489 O O . TYR A 1 65 ? -5.300 -1.218 10.970 1.00 98.50 65 TYR A O 1
ATOM 497 N N . ASP A 1 66 ? -3.805 -2.865 10.633 1.00 98.31 66 ASP A N 1
ATOM 498 C CA . ASP A 1 66 ? -4.759 -3.988 10.566 1.00 98.31 66 ASP A CA 1
ATOM 499 C C . ASP A 1 66 ? -5.852 -3.822 9.486 1.00 98.31 66 ASP A C 1
ATOM 501 O O . ASP A 1 66 ? -7.007 -4.198 9.663 1.00 98.31 66 ASP A O 1
ATOM 505 N N . ILE A 1 67 ? -5.479 -3.248 8.336 1.00 98.69 67 ILE A N 1
ATOM 506 C CA . ILE A 1 67 ? -6.388 -3.026 7.202 1.00 98.69 67 ILE A CA 1
ATOM 507 C C . ILE A 1 67 ? -6.297 -4.208 6.232 1.00 98.69 67 ILE A C 1
ATOM 509 O O . ILE A 1 67 ? -5.206 -4.590 5.800 1.00 98.69 67 ILE A O 1
ATOM 513 N N . LEU A 1 68 ? -7.446 -4.766 5.835 1.00 98.50 68 LEU A N 1
ATOM 514 C CA . LEU A 1 68 ? -7.490 -5.884 4.891 1.00 98.50 68 LEU A CA 1
ATOM 515 C C . LEU A 1 68 ? -7.010 -5.463 3.499 1.00 98.50 68 LEU A C 1
ATOM 517 O O . LEU A 1 68 ? -7.422 -4.431 2.974 1.00 98.50 68 LEU A O 1
ATOM 521 N N . PHE A 1 69 ? -6.192 -6.301 2.868 1.00 98.44 69 PHE A N 1
ATOM 522 C CA . PHE A 1 69 ? -5.843 -6.162 1.457 1.00 98.44 69 PHE A CA 1
ATOM 523 C C . PHE A 1 69 ? -6.724 -7.087 0.613 1.00 98.44 69 PHE A C 1
ATOM 525 O O . PHE A 1 69 ? -6.712 -8.303 0.804 1.00 98.44 69 PHE A O 1
ATOM 532 N N . VAL A 1 70 ? -7.479 -6.510 -0.319 1.00 98.06 70 VAL A N 1
ATOM 533 C CA . VAL A 1 70 ? -8.343 -7.229 -1.259 1.00 98.06 70 VAL A CA 1
ATOM 534 C C . VAL A 1 70 ? -7.749 -7.105 -2.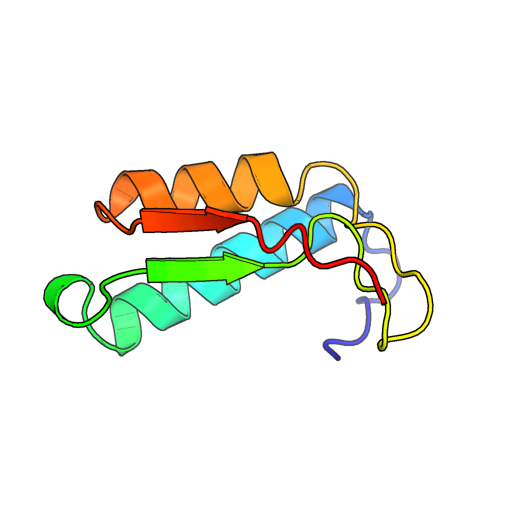660 1.00 98.06 70 VAL A C 1
ATOM 536 O O . VAL A 1 70 ? -7.728 -6.020 -3.239 1.00 98.06 70 VAL A O 1
ATOM 539 N N . ALA A 1 71 ? -7.266 -8.221 -3.203 1.00 96.19 71 ALA A N 1
ATOM 540 C CA . ALA A 1 71 ? -6.839 -8.295 -4.594 1.00 96.19 71 ALA A CA 1
ATOM 541 C C . ALA A 1 71 ? -8.069 -8.493 -5.491 1.00 96.19 71 ALA A C 1
ATOM 543 O O . ALA A 1 71 ? -8.760 -9.506 -5.376 1.00 96.19 71 ALA A O 1
ATOM 544 N N . ASP A 1 72 ? -8.350 -7.524 -6.359 1.00 95.12 72 ASP A N 1
ATOM 545 C CA . ASP A 1 72 ? -9.388 -7.655 -7.380 1.00 95.12 72 ASP A CA 1
ATOM 546 C C . ASP A 1 72 ? -8.794 -8.338 -8.618 1.00 95.12 72 ASP A C 1
ATOM 548 O O . ASP A 1 72 ? -8.058 -7.732 -9.395 1.00 95.12 72 ASP A O 1
ATOM 552 N N . GLU A 1 73 ? -9.064 -9.635 -8.760 1.00 92.31 73 GLU A N 1
ATOM 553 C CA . GLU A 1 73 ? -8.583 -10.448 -9.883 1.00 92.31 73 GLU A CA 1
ATOM 554 C C . GLU A 1 73 ? -9.596 -10.538 -11.035 1.00 92.31 73 GLU A C 1
ATOM 556 O O . GLU A 1 73 ? -9.403 -11.323 -11.968 1.00 92.31 73 GLU A O 1
ATOM 561 N N . VAL A 1 74 ? -10.679 -9.749 -11.005 1.00 88.75 74 VAL A N 1
ATOM 562 C CA . VAL A 1 74 ? -11.604 -9.669 -12.139 1.00 88.75 74 VAL A CA 1
ATOM 563 C C . VAL A 1 74 ? -10.919 -8.903 -13.267 1.00 88.75 74 VAL A C 1
ATOM 565 O O . VAL A 1 74 ? -10.916 -7.678 -13.311 1.00 88.75 74 VAL A O 1
ATOM 568 N N . PHE A 1 75 ? -10.327 -9.645 -14.197 1.00 65.88 75 PHE A N 1
ATOM 569 C CA . PHE A 1 75 ? -9.712 -9.084 -15.395 1.00 65.88 75 PHE A CA 1
ATOM 570 C C . PHE A 1 75 ? -10.784 -8.880 -16.487 1.00 65.88 75 PHE A C 1
ATOM 572 O O . PHE A 1 75 ? -11.402 -9.871 -16.890 1.00 65.88 75 PHE A O 1
ATOM 579 N N . PRO A 1 76 ? -11.055 -7.641 -16.946 1.00 61.69 76 PRO A N 1
ATOM 580 C CA . PRO A 1 76 ? -11.934 -7.381 -18.087 1.00 61.69 76 PRO A CA 1
ATOM 581 C C . PRO A 1 76 ? -11.286 -7.703 -19.443 1.00 61.69 76 PRO A C 1
ATOM 583 O O . PRO A 1 76 ? -10.037 -7.667 -19.550 1.00 61.69 76 PRO A O 1
#